Protein AF-A0A7Y3LWC2-F1 (afdb_monomer_lite)

Secondary structure (DSSP, 8-state):
---SSSSTTTHHHHTTS-SSHHHHHHIIIIIS--HHHHHHHHHIIIIITTSHHHHHHHHHHHHHHHHHHHHHHH-HHHHHHHHHHHHHHHHHHH-TT-B--HHHHHHHHHHHHHHHHHHSTT-HHHHHHHHHHHHHHHHHTT-BHHHHHHHHHH--GGG--

Foldseek 3Di:
DDDPDPPPVVVVVVVVLPLDPLPVCLCCVPVVDCQLVVLVVCLLVVQLVVAPLSVLVSVLSVVQCPLCSVVLVVDVVLSNLVSVLSVVSSVLSVDQPDALEPVSLVSLLVSLVVSCVPRVPVPPSNNLSSVLVNLLSVVRHGPGSVRNSVCSRPHHSVRSD

pLDDT: mean 70.99, std 17.42, range [26.36, 91.25]

Sequence (161 aa):
MALIKRDAKAGLIALAQQSVCAFDLIGLKLLGRTSEVDALRTVRDEALAKTEAGREWITLIERIELPIAPLLLDDERLAAKAGKLLARAGQLVTDTKEQVGDGEVDLGLDLLRDLDTRGGADSSDLRADLKAVSALLERLRGLSSPEVLKHLTSRGPRNTA

Structure (mmCIF, N/CA/C/O backbone):
data_AF-A0A7Y3LWC2-F1
#
_entry.id   AF-A0A7Y3LWC2-F1
#
loop_
_atom_site.group_PDB
_atom_site.id
_atom_site.type_symbol
_atom_site.label_atom_id
_atom_site.label_alt_id
_atom_site.label_comp_id
_atom_site.label_asym_id
_atom_site.label_entity_id
_atom_site.label_seq_id
_atom_site.pdbx_PDB_ins_code
_atom_site.Cartn_x
_atom_site.Cartn_y
_atom_site.Cartn_z
_atom_site.occupancy
_atom_site.B_iso_or_equiv
_atom_site.auth_seq_id
_atom_site.auth_comp_id
_atom_site.auth_asym_id
_atom_site.auth_atom_id
_atom_site.pdbx_PDB_model_num
ATOM 1 N N . MET A 1 1 ? 5.451 44.722 -2.045 1.00 34.22 1 MET A N 1
ATOM 2 C CA . MET A 1 1 ? 4.229 43.931 -2.306 1.00 34.22 1 MET A CA 1
ATOM 3 C C . MET A 1 1 ? 4.612 42.750 -3.169 1.00 34.22 1 MET A C 1
ATOM 5 O O . MET A 1 1 ? 4.904 42.917 -4.343 1.00 34.22 1 MET A O 1
ATOM 9 N N . ALA A 1 2 ? 4.749 41.601 -2.515 1.00 37.78 2 ALA A N 1
ATOM 10 C CA . ALA A 1 2 ? 5.250 40.354 -3.061 1.00 37.78 2 ALA A CA 1
ATOM 11 C C . ALA A 1 2 ? 4.070 39.397 -3.241 1.00 37.78 2 ALA A C 1
ATOM 13 O O . ALA A 1 2 ? 3.550 38.876 -2.262 1.00 37.78 2 ALA A O 1
ATOM 14 N N . LEU A 1 3 ? 3.651 39.197 -4.483 1.00 42.94 3 LEU A N 1
ATOM 15 C CA . LEU A 1 3 ? 2.714 38.172 -4.931 1.00 42.94 3 LEU A CA 1
ATOM 16 C C . LEU A 1 3 ? 3.262 37.720 -6.287 1.00 42.94 3 LEU A C 1
ATOM 18 O O . LEU A 1 3 ? 3.681 38.565 -7.070 1.00 42.94 3 LEU A O 1
ATOM 22 N N . ILE A 1 4 ? 3.295 36.412 -6.548 1.00 36.56 4 ILE A N 1
ATOM 23 C CA . ILE A 1 4 ? 3.929 35.772 -7.721 1.00 36.56 4 ILE A CA 1
ATOM 24 C C . ILE A 1 4 ? 5.451 35.570 -7.566 1.00 36.56 4 ILE A C 1
ATOM 26 O O . ILE A 1 4 ? 6.256 36.094 -8.329 1.00 36.56 4 ILE A O 1
ATOM 30 N N . LYS A 1 5 ? 5.866 34.789 -6.556 1.00 27.72 5 LYS A N 1
ATOM 31 C CA . LYS A 1 5 ? 7.116 33.982 -6.596 1.00 27.72 5 LYS A CA 1
ATOM 32 C C . LYS A 1 5 ? 7.225 32.915 -5.490 1.00 27.72 5 LYS A C 1
ATOM 34 O O . LYS A 1 5 ? 8.322 32.452 -5.188 1.00 27.72 5 LYS A O 1
ATOM 39 N N . ARG A 1 6 ? 6.100 32.486 -4.897 1.00 33.59 6 ARG A N 1
ATOM 40 C CA . ARG A 1 6 ? 6.082 31.485 -3.812 1.00 33.59 6 ARG A CA 1
ATOM 41 C C . ARG A 1 6 ? 5.228 30.232 -4.071 1.00 33.59 6 ARG A C 1
ATOM 43 O O . ARG A 1 6 ? 5.175 29.389 -3.190 1.00 33.59 6 ARG A O 1
ATOM 50 N N . ASP A 1 7 ? 4.709 30.043 -5.290 1.00 35.12 7 ASP A N 1
ATOM 51 C CA . ASP A 1 7 ? 3.846 28.891 -5.638 1.00 35.12 7 ASP A CA 1
ATOM 52 C C . ASP A 1 7 ? 4.489 27.816 -6.531 1.00 35.12 7 ASP A C 1
ATOM 54 O O . ASP A 1 7 ? 3.880 26.792 -6.811 1.00 35.12 7 ASP A O 1
ATOM 58 N N . ALA A 1 8 ? 5.762 27.954 -6.911 1.00 28.45 8 ALA A N 1
ATOM 59 C CA . ALA A 1 8 ? 6.463 26.917 -7.684 1.00 28.45 8 ALA A CA 1
ATOM 60 C C . ALA A 1 8 ? 7.233 25.897 -6.815 1.00 28.45 8 ALA A C 1
ATOM 62 O O . ALA A 1 8 ? 7.795 24.945 -7.339 1.00 28.45 8 ALA A O 1
ATOM 63 N N . LYS A 1 9 ? 7.276 26.077 -5.484 1.00 27.09 9 LYS A N 1
ATOM 64 C CA . LYS A 1 9 ? 7.982 25.171 -4.551 1.00 27.09 9 LYS A CA 1
ATOM 65 C C . LYS A 1 9 ? 7.059 24.327 -3.661 1.00 27.09 9 LYS A C 1
ATOM 67 O O . LYS A 1 9 ? 7.532 23.351 -3.099 1.00 27.09 9 LYS A O 1
ATOM 72 N N . ALA A 1 10 ? 5.760 24.631 -3.596 1.00 29.67 10 ALA A N 1
ATOM 73 C CA . ALA A 1 10 ? 4.766 23.748 -2.973 1.00 29.67 10 ALA A CA 1
ATOM 74 C C . ALA A 1 10 ? 4.317 22.625 -3.933 1.00 29.67 10 ALA A C 1
ATOM 76 O O . ALA A 1 10 ? 4.145 21.486 -3.509 1.00 29.67 10 ALA A O 1
ATOM 77 N N . GLY A 1 11 ? 4.249 22.904 -5.242 1.00 26.95 11 GLY A N 1
ATOM 78 C CA . GLY A 1 11 ? 3.915 21.903 -6.266 1.00 26.95 11 GLY A CA 1
ATOM 79 C C . GLY A 1 11 ? 5.005 20.853 -6.526 1.00 26.95 11 GLY A C 1
ATOM 80 O O . GLY A 1 11 ? 4.685 19.736 -6.906 1.00 26.95 11 GLY A O 1
ATOM 81 N N . LEU A 1 12 ? 6.280 21.174 -6.272 1.00 26.36 12 LEU A N 1
ATOM 82 C CA . LEU A 1 12 ? 7.416 20.255 -6.468 1.00 26.36 12 LEU A CA 1
ATOM 83 C C . LEU A 1 12 ? 7.784 19.441 -5.212 1.00 26.36 12 LEU A C 1
ATOM 85 O O . LEU A 1 12 ? 8.479 18.441 -5.332 1.00 26.36 12 LEU A O 1
ATOM 89 N N . ILE A 1 13 ? 7.304 19.841 -4.027 1.00 34.78 13 ILE A N 1
ATOM 90 C CA . ILE A 1 13 ? 7.489 19.095 -2.766 1.00 34.78 13 ILE A CA 1
ATOM 91 C C . ILE A 1 13 ? 6.309 18.138 -2.505 1.00 34.78 13 ILE A C 1
ATOM 93 O O . ILE A 1 13 ? 6.518 17.062 -1.959 1.00 34.78 13 ILE A O 1
ATOM 97 N N . ALA A 1 14 ? 5.095 18.434 -2.992 1.00 32.38 14 ALA A N 1
ATOM 98 C CA . ALA A 1 14 ? 3.994 17.457 -3.030 1.00 32.38 14 ALA A CA 1
ATOM 99 C C . ALA A 1 14 ? 4.266 16.315 -4.032 1.00 32.38 14 ALA A C 1
ATOM 101 O O . ALA A 1 14 ? 3.929 15.160 -3.782 1.00 32.38 14 ALA A O 1
ATOM 102 N N . LEU A 1 15 ? 4.989 16.639 -5.111 1.00 30.86 15 LEU A N 1
ATOM 103 C CA . LEU A 1 15 ? 5.600 15.695 -6.048 1.00 30.86 15 LEU A CA 1
ATOM 104 C C . LEU A 1 15 ? 6.733 14.872 -5.417 1.00 30.86 15 LEU A C 1
ATOM 106 O O . LEU A 1 15 ? 7.353 14.111 -6.136 1.00 30.86 15 LEU A O 1
ATOM 110 N N . ALA A 1 16 ? 7.046 15.076 -4.134 1.00 38.00 16 ALA A N 1
ATOM 111 C CA . ALA A 1 16 ? 8.116 14.439 -3.368 1.00 38.00 16 ALA A CA 1
ATOM 112 C C . ALA A 1 16 ? 7.620 13.944 -1.995 1.00 38.00 16 ALA A C 1
ATOM 114 O O . ALA A 1 16 ? 8.390 13.817 -1.050 1.00 38.00 16 ALA A O 1
ATOM 115 N N . GLN A 1 17 ? 6.335 13.604 -1.905 1.00 36.41 17 GLN A N 1
ATOM 116 C CA . GLN A 1 17 ? 5.962 12.377 -1.204 1.00 36.41 17 GLN A CA 1
ATOM 117 C C . GLN A 1 17 ? 5.306 11.443 -2.231 1.00 36.41 17 GLN A C 1
ATOM 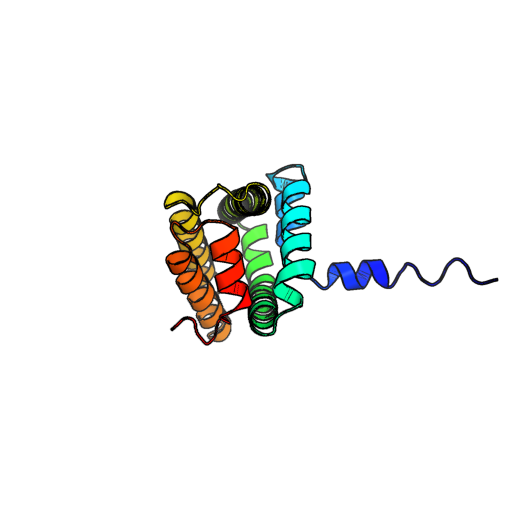119 O O . GLN A 1 17 ? 4.116 11.118 -2.159 1.00 36.41 17 GLN A O 1
ATOM 124 N N . GLN A 1 18 ? 6.112 11.095 -3.244 1.00 33.75 18 GLN A N 1
ATOM 125 C CA . GLN A 1 18 ? 5.900 10.027 -4.219 1.00 33.75 18 GLN A CA 1
ATOM 126 C C . GLN A 1 18 ? 5.898 8.682 -3.489 1.00 33.75 18 GLN A C 1
ATOM 128 O O . GLN A 1 18 ? 6.899 7.981 -3.443 1.00 33.75 18 GLN A O 1
ATOM 133 N N . SER A 1 19 ? 4.777 8.396 -2.835 1.00 40.12 19 SER A N 1
ATOM 134 C CA . SER A 1 19 ? 4.288 7.032 -2.585 1.00 40.12 19 SER A CA 1
ATOM 135 C C . SER A 1 19 ? 3.102 6.731 -3.524 1.00 40.12 19 SER A C 1
ATOM 137 O O . SER A 1 19 ? 2.290 5.844 -3.272 1.00 40.12 19 SER A O 1
ATOM 139 N N . VAL A 1 20 ? 2.900 7.606 -4.520 1.00 43.41 20 VAL A N 1
ATOM 140 C CA . VAL A 1 20 ? 1.632 7.843 -5.211 1.00 43.41 20 VAL A CA 1
ATOM 141 C C . VAL A 1 20 ? 1.814 8.350 -6.650 1.00 43.41 20 VAL A C 1
ATOM 143 O O . VAL A 1 20 ? 0.824 8.458 -7.345 1.00 43.41 20 VAL A O 1
ATOM 146 N N . CYS A 1 21 ? 2.998 8.621 -7.209 1.00 40.78 21 CYS A N 1
ATOM 147 C CA . CYS A 1 21 ? 3.016 9.088 -8.611 1.00 40.78 21 CYS A CA 1
ATOM 148 C C . CYS A 1 21 ? 2.706 7.952 -9.594 1.00 40.78 21 CYS A C 1
ATOM 150 O O . CYS A 1 21 ? 2.002 8.189 -10.573 1.00 40.78 21 CYS A O 1
ATOM 152 N N . ALA A 1 22 ? 3.084 6.709 -9.282 1.00 42.97 22 ALA A N 1
ATOM 153 C CA . ALA A 1 22 ? 2.505 5.560 -9.972 1.00 42.97 22 ALA A CA 1
ATOM 154 C C . ALA A 1 22 ? 0.997 5.444 -9.687 1.00 42.97 22 ALA A C 1
ATOM 156 O O . ALA A 1 22 ? 0.250 5.200 -10.618 1.00 42.97 22 ALA A O 1
ATOM 157 N N . PHE A 1 23 ? 0.521 5.688 -8.459 1.00 43.00 23 PHE A N 1
ATOM 158 C CA . PHE A 1 23 ? -0.893 5.536 -8.071 1.00 43.00 23 PHE A CA 1
ATOM 159 C C . PHE A 1 23 ? -1.841 6.688 -8.431 1.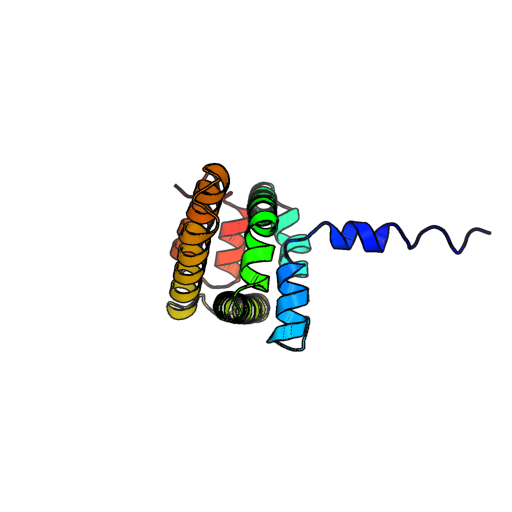00 43.00 23 PHE A C 1
ATOM 161 O O . PHE A 1 23 ? -3.035 6.451 -8.505 1.00 43.00 23 PHE A O 1
ATOM 168 N N . ASP A 1 24 ? -1.368 7.897 -8.704 1.00 40.59 24 ASP A N 1
ATOM 169 C CA . ASP A 1 24 ? -2.134 8.985 -9.315 1.00 40.59 24 ASP A CA 1
ATOM 170 C C . ASP A 1 24 ? -2.251 8.713 -10.806 1.00 40.59 24 ASP A C 1
ATOM 172 O O . ASP A 1 24 ? -3.324 8.854 -11.371 1.00 40.59 24 ASP A O 1
ATOM 176 N N . LEU A 1 25 ? -1.172 8.262 -11.455 1.00 49.06 25 LEU A N 1
ATOM 177 C CA . LEU A 1 25 ? -1.219 7.873 -12.860 1.00 49.06 25 LEU A CA 1
ATOM 178 C C . LEU A 1 25 ? -2.066 6.607 -13.033 1.00 49.06 25 LEU A C 1
ATOM 180 O O . LEU A 1 25 ? -2.899 6.582 -13.918 1.00 49.06 25 LEU A O 1
ATOM 184 N N . ILE A 1 26 ? -1.954 5.607 -12.157 1.00 49.09 26 ILE A N 1
ATOM 185 C CA . ILE A 1 26 ? -2.791 4.393 -12.096 1.00 49.09 26 ILE A CA 1
ATOM 186 C C . ILE A 1 26 ? -4.202 4.731 -11.598 1.00 49.09 26 ILE A C 1
ATOM 188 O O . ILE A 1 26 ? -5.164 4.226 -12.145 1.00 49.09 26 ILE A O 1
ATOM 192 N N . GLY A 1 27 ? -4.386 5.592 -10.607 1.00 48.28 27 GLY A N 1
ATOM 193 C CA . GLY A 1 27 ? -5.698 5.977 -10.073 1.00 48.28 27 GLY A CA 1
ATOM 194 C C . GLY A 1 27 ? -6.492 6.808 -11.077 1.00 48.28 27 GLY A C 1
ATOM 195 O O . GLY A 1 27 ? -7.643 6.501 -11.369 1.00 48.28 27 GLY A O 1
ATOM 196 N N . LEU A 1 28 ? -5.855 7.784 -11.721 1.00 55.41 28 LEU A N 1
ATOM 197 C CA . LEU A 1 28 ? -6.456 8.571 -12.794 1.00 55.41 28 LEU A CA 1
ATOM 198 C C . LEU A 1 28 ? -6.640 7.738 -14.080 1.00 55.41 28 LEU A C 1
ATOM 200 O O . LEU A 1 28 ? -7.694 7.834 -14.701 1.00 55.41 28 LEU A O 1
ATOM 204 N N . LYS A 1 29 ? -5.670 6.889 -14.469 1.00 55.75 29 LYS A N 1
ATOM 205 C CA . LYS A 1 29 ? -5.741 6.040 -15.686 1.00 55.75 29 LYS A CA 1
ATOM 206 C C . LYS A 1 29 ? -6.637 4.807 -15.526 1.00 55.75 29 LYS A C 1
ATOM 208 O O . LYS A 1 29 ? -7.240 4.395 -16.509 1.00 55.75 29 LYS A O 1
ATOM 213 N N . LEU A 1 30 ? -6.721 4.201 -14.339 1.00 55.69 30 LEU A N 1
ATOM 214 C CA . LEU A 1 30 ? -7.447 2.941 -14.095 1.00 55.69 30 LEU A CA 1
ATOM 215 C C . LEU A 1 30 ? -8.739 3.111 -13.294 1.00 55.69 30 LEU A C 1
ATOM 217 O O . LEU A 1 30 ? -9.678 2.359 -13.534 1.00 55.69 30 LEU A O 1
ATOM 221 N N . LEU A 1 31 ? -8.802 4.048 -12.341 1.00 54.56 31 LEU A N 1
ATOM 222 C CA . LEU A 1 31 ? -9.995 4.269 -11.506 1.00 54.56 31 LEU A CA 1
ATOM 223 C C . LEU A 1 31 ? -10.804 5.499 -11.943 1.00 54.56 31 LEU A C 1
ATOM 225 O O . LEU A 1 31 ? -11.971 5.622 -11.575 1.00 54.56 31 LEU A O 1
ATOM 229 N N . GLY A 1 32 ? -10.205 6.410 -12.718 1.00 61.66 32 GLY A N 1
ATOM 230 C CA . GLY A 1 32 ? -10.842 7.647 -13.176 1.00 61.66 32 GLY A CA 1
ATOM 231 C C . GLY A 1 32 ? -11.161 8.643 -12.053 1.00 61.66 32 GLY A C 1
ATOM 232 O O . GLY A 1 32 ? -11.955 9.558 -12.265 1.00 61.66 32 GLY A O 1
ATOM 233 N N . ARG A 1 33 ? -10.587 8.466 -10.853 1.00 64.69 33 ARG A N 1
ATOM 234 C CA . ARG A 1 33 ? -10.842 9.291 -9.659 1.00 64.69 33 ARG A CA 1
ATOM 235 C C . ARG A 1 33 ? -9.646 9.301 -8.702 1.00 64.69 33 ARG A C 1
ATOM 237 O O . ARG A 1 33 ? -8.843 8.373 -8.716 1.00 64.69 33 ARG A O 1
ATOM 244 N N . THR A 1 34 ? -9.547 10.343 -7.871 1.00 68.06 34 THR A N 1
ATOM 245 C CA . THR A 1 34 ? -8.441 10.548 -6.908 1.00 68.06 34 THR A CA 1
ATOM 246 C C . THR A 1 34 ? -8.849 10.371 -5.444 1.00 68.06 34 THR A C 1
ATOM 248 O O . THR A 1 34 ? -7.987 10.378 -4.575 1.00 68.06 34 THR A O 1
ATOM 251 N N . SER A 1 35 ? -10.137 10.176 -5.147 1.00 70.06 35 SER A N 1
ATOM 252 C CA . SER A 1 35 ? -10.668 10.118 -3.775 1.00 70.06 35 SER A CA 1
ATOM 253 C C . SER A 1 35 ? -9.947 9.118 -2.868 1.00 70.06 35 SER A C 1
ATOM 255 O O . SER A 1 35 ? -9.624 9.425 -1.724 1.00 70.06 35 SER A O 1
ATOM 257 N N . GLU A 1 36 ? -9.664 7.925 -3.384 1.00 66.94 36 GLU A N 1
ATOM 258 C CA . GLU A 1 36 ? -8.961 6.861 -2.670 1.00 66.94 36 GLU A CA 1
ATOM 259 C C . GLU A 1 36 ? -7.505 7.224 -2.409 1.00 66.94 36 GLU A C 1
ATOM 261 O O . GLU A 1 36 ? -6.970 6.941 -1.340 1.00 66.94 36 GLU A O 1
ATOM 266 N N . VAL A 1 37 ? -6.878 7.891 -3.375 1.00 68.31 37 VAL A N 1
ATOM 267 C CA . VAL A 1 37 ? -5.508 8.372 -3.246 1.00 68.31 37 VAL A CA 1
ATOM 268 C C . VAL A 1 37 ? -5.419 9.455 -2.175 1.00 68.31 37 VAL A C 1
ATOM 270 O O . VAL A 1 37 ? -4.514 9.430 -1.342 1.00 68.31 37 VAL A O 1
ATOM 273 N N . ASP A 1 38 ? -6.371 10.382 -2.160 1.00 75.12 38 ASP A N 1
ATOM 274 C CA . ASP A 1 38 ? -6.401 11.472 -1.191 1.00 75.12 38 ASP A CA 1
ATOM 275 C C . ASP A 1 38 ? -6.632 10.949 0.233 1.00 75.12 38 ASP A C 1
ATOM 277 O O . ASP A 1 38 ? -5.938 11.368 1.158 1.00 75.12 38 ASP A O 1
ATOM 281 N N . ALA A 1 39 ? -7.504 9.952 0.412 1.00 72.12 39 ALA A N 1
ATOM 282 C CA . ALA A 1 39 ? -7.692 9.302 1.709 1.00 72.12 39 ALA A CA 1
ATOM 283 C C . ALA A 1 39 ? -6.407 8.612 2.214 1.00 72.12 39 ALA A C 1
ATOM 285 O O . ALA A 1 39 ? -6.045 8.730 3.388 1.00 72.12 39 ALA A O 1
ATOM 286 N N . LEU A 1 40 ? -5.670 7.939 1.324 1.00 73.25 40 LEU A N 1
ATOM 287 C CA . LEU A 1 40 ? -4.389 7.311 1.659 1.00 73.25 40 LEU A CA 1
ATOM 288 C C . LEU A 1 40 ? -3.302 8.345 1.991 1.00 73.25 40 LEU A C 1
ATOM 290 O O . LEU A 1 40 ? -2.513 8.128 2.915 1.00 73.25 40 LEU A O 1
ATOM 294 N N . ARG A 1 41 ? -3.284 9.495 1.302 1.00 77.75 41 ARG A N 1
ATOM 295 C CA . ARG A 1 41 ? -2.401 10.628 1.633 1.00 77.75 41 ARG A CA 1
ATOM 296 C C . ARG A 1 41 ? -2.679 11.166 3.027 1.00 77.75 41 ARG A C 1
ATOM 298 O O . ARG A 1 41 ? -1.741 11.329 3.805 1.00 77.75 41 ARG A O 1
ATOM 305 N N . THR A 1 42 ? -3.948 11.380 3.368 1.00 79.25 42 THR A N 1
ATOM 306 C CA . THR A 1 42 ? -4.340 11.823 4.710 1.00 79.25 42 THR A CA 1
ATOM 307 C C . THR A 1 42 ? -3.844 10.845 5.769 1.00 79.25 42 THR A C 1
ATOM 309 O O . THR A 1 42 ? -3.201 11.262 6.726 1.00 79.25 42 THR A O 1
ATOM 312 N N . VAL A 1 43 ? -4.040 9.538 5.582 1.00 75.75 43 VAL A N 1
ATOM 313 C CA . VAL A 1 43 ? -3.524 8.522 6.513 1.00 75.75 43 VAL A CA 1
ATOM 314 C C . VAL A 1 43 ? -2.001 8.587 6.657 1.00 75.75 43 VAL A C 1
ATOM 316 O O . VAL A 1 43 ? -1.474 8.541 7.774 1.00 75.75 43 VAL A O 1
ATOM 319 N N . ARG A 1 44 ? -1.276 8.718 5.544 1.00 80.81 44 ARG A N 1
ATOM 320 C CA . ARG A 1 44 ? 0.183 8.845 5.561 1.00 80.81 44 ARG A CA 1
ATOM 321 C C . ARG A 1 44 ? 0.623 10.060 6.376 1.00 80.81 44 ARG A C 1
ATOM 323 O O . ARG A 1 44 ? 1.452 9.918 7.272 1.00 80.81 44 ARG A O 1
ATOM 330 N N . ASP A 1 45 ? 0.076 11.231 6.081 1.00 81.31 45 ASP A N 1
ATOM 331 C CA . ASP A 1 45 ? 0.553 12.494 6.647 1.00 81.31 45 ASP A CA 1
ATOM 332 C C . ASP A 1 45 ? 0.055 12.710 8.080 1.00 81.31 45 ASP A C 1
ATOM 334 O O . ASP A 1 45 ? 0.784 13.206 8.944 1.00 81.31 45 ASP A O 1
ATOM 338 N N . GLU A 1 46 ? -1.173 12.291 8.373 1.00 83.19 46 GLU A N 1
ATOM 339 C CA . GLU A 1 46 ? -1.799 12.530 9.667 1.00 83.19 46 GLU A CA 1
ATOM 340 C C . GLU A 1 46 ? -1.569 11.416 10.688 1.00 83.19 46 GLU A C 1
ATOM 342 O O . GLU A 1 46 ? -1.679 11.701 11.884 1.00 83.19 46 GLU A O 1
ATOM 347 N N . ALA A 1 47 ? -1.223 10.196 10.264 1.00 80.19 47 ALA A N 1
ATOM 348 C CA . ALA A 1 47 ? -0.945 9.080 11.169 1.00 80.19 47 ALA A CA 1
ATOM 349 C C . ALA A 1 47 ? 0.497 8.574 11.048 1.00 80.19 47 ALA A C 1
ATOM 351 O O . ALA A 1 47 ? 1.247 8.622 12.026 1.00 80.19 47 ALA A O 1
ATOM 352 N N . LEU A 1 48 ? 0.916 8.118 9.864 1.00 77.56 48 LEU A N 1
ATOM 353 C CA . LEU A 1 48 ? 2.210 7.441 9.713 1.00 77.56 48 LEU A CA 1
ATOM 354 C C . LEU A 1 48 ? 3.392 8.391 9.936 1.00 77.56 48 LEU A C 1
ATOM 356 O O . LEU A 1 48 ? 4.256 8.106 10.766 1.00 77.56 48 LEU A O 1
ATOM 360 N N . ALA A 1 49 ? 3.396 9.551 9.278 1.00 85.38 49 ALA A N 1
ATOM 361 C CA . ALA A 1 49 ? 4.488 10.523 9.330 1.00 85.38 49 ALA A CA 1
ATOM 362 C C . ALA A 1 49 ? 4.756 11.065 10.748 1.00 85.38 49 ALA A C 1
ATOM 364 O O . ALA A 1 49 ? 5.875 11.482 11.069 1.00 85.38 49 ALA A O 1
ATOM 365 N N . LYS A 1 50 ? 3.750 11.012 11.630 1.00 88.06 50 LYS A N 1
ATOM 366 C CA . LYS A 1 50 ? 3.857 11.456 13.027 1.00 88.06 50 LYS A CA 1
ATOM 367 C C . LYS A 1 50 ? 4.601 10.467 13.925 1.00 88.06 50 LYS A C 1
ATOM 369 O O . LYS A 1 50 ? 4.990 10.836 15.030 1.00 88.06 50 LYS A O 1
ATOM 374 N N . THR A 1 51 ? 4.858 9.247 13.459 1.00 87.44 51 THR A N 1
ATOM 375 C CA . THR A 1 51 ? 5.542 8.199 14.231 1.00 87.44 51 THR A CA 1
ATOM 376 C C . THR A 1 51 ? 6.851 7.786 13.571 1.00 87.44 51 THR A C 1
ATOM 378 O O . THR A 1 51 ? 7.003 7.891 12.359 1.00 87.44 51 THR A O 1
ATOM 381 N N . GLU A 1 52 ? 7.823 7.333 14.361 1.00 91.25 52 GLU A N 1
ATOM 382 C CA . GLU A 1 52 ? 9.090 6.829 13.817 1.00 91.25 52 GLU A CA 1
ATOM 383 C C . GLU A 1 52 ? 8.869 5.580 12.962 1.00 91.25 52 GLU A C 1
ATOM 385 O O . GLU A 1 52 ? 9.248 5.572 11.795 1.00 91.25 52 GLU A O 1
ATOM 390 N N . ALA A 1 53 ? 8.142 4.593 13.493 1.00 85.12 53 ALA A N 1
ATOM 391 C CA . ALA A 1 53 ? 7.773 3.380 12.767 1.00 85.12 53 ALA A CA 1
ATOM 392 C C . ALA A 1 53 ? 7.030 3.678 11.452 1.00 85.12 53 ALA A C 1
ATOM 394 O O . ALA A 1 53 ? 7.364 3.117 10.410 1.00 85.12 53 ALA A O 1
ATOM 395 N N . GLY A 1 54 ? 6.061 4.599 11.476 1.00 80.88 54 GLY A N 1
ATOM 396 C CA . GLY A 1 54 ? 5.337 4.994 10.272 1.00 80.88 54 GLY A CA 1
ATOM 397 C C . GLY A 1 54 ? 6.232 5.689 9.243 1.00 80.88 54 GLY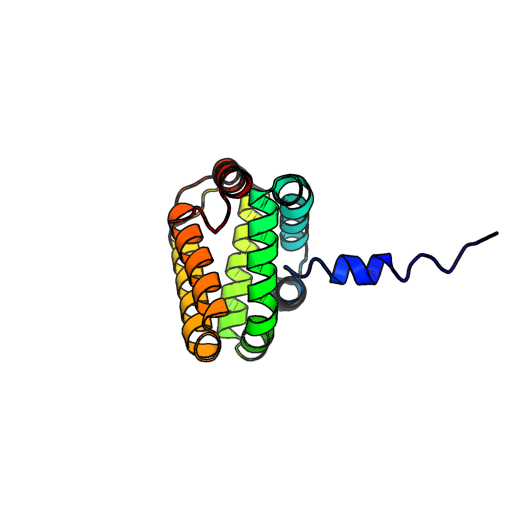 A C 1
ATOM 398 O O . GLY A 1 54 ? 6.101 5.416 8.052 1.00 80.88 54 GLY A O 1
ATOM 399 N N . ARG A 1 55 ? 7.194 6.520 9.670 1.00 86.00 55 ARG A N 1
ATOM 400 C CA . ARG A 1 55 ? 8.196 7.109 8.762 1.00 86.00 55 ARG A CA 1
ATOM 401 C C . ARG A 1 55 ? 9.106 6.056 8.136 1.00 86.00 55 ARG A C 1
ATOM 403 O O . ARG A 1 55 ? 9.401 6.164 6.953 1.00 86.00 55 ARG A O 1
ATOM 410 N N . GLU A 1 56 ? 9.508 5.027 8.878 1.00 87.25 56 GLU A N 1
ATOM 411 C CA . GLU A 1 56 ? 10.301 3.930 8.312 1.00 87.25 56 GLU A CA 1
ATOM 412 C C . GLU A 1 56 ? 9.540 3.165 7.221 1.00 87.25 56 GLU A C 1
ATOM 414 O O . GLU A 1 56 ? 10.132 2.816 6.198 1.00 87.25 56 GLU A O 1
ATOM 419 N N . TRP A 1 57 ? 8.234 2.936 7.408 1.00 82.81 57 TRP A N 1
ATOM 420 C CA . TRP A 1 57 ? 7.379 2.360 6.367 1.00 82.81 57 TRP A CA 1
ATOM 421 C C . TRP A 1 57 ? 7.287 3.252 5.136 1.00 82.81 57 TRP A C 1
ATOM 423 O O . TRP A 1 57 ? 7.458 2.750 4.029 1.00 82.81 57 TRP A O 1
ATOM 433 N N . ILE A 1 58 ? 7.065 4.558 5.322 1.00 81.75 58 ILE A N 1
ATOM 434 C CA . ILE A 1 58 ? 7.037 5.528 4.217 1.00 81.75 58 ILE A CA 1
ATOM 435 C C . ILE A 1 58 ? 8.339 5.437 3.417 1.00 81.75 58 ILE A C 1
ATOM 437 O O . ILE A 1 58 ? 8.299 5.202 2.213 1.00 81.75 58 ILE A O 1
ATOM 441 N N . THR A 1 59 ? 9.489 5.511 4.090 1.00 85.25 59 THR A N 1
ATOM 442 C CA . THR A 1 59 ? 10.797 5.433 3.430 1.00 85.25 59 THR A CA 1
ATOM 443 C C . THR A 1 59 ? 11.013 4.105 2.704 1.00 85.25 59 THR A C 1
ATOM 445 O O . THR A 1 59 ? 11.610 4.090 1.631 1.00 85.25 59 THR A O 1
ATOM 448 N N . LEU A 1 60 ? 10.557 2.976 3.257 1.00 84.25 60 LEU A N 1
ATOM 449 C CA . LEU A 1 60 ? 10.660 1.684 2.575 1.00 84.25 60 LEU A CA 1
ATOM 450 C C . LEU A 1 60 ? 9.825 1.659 1.289 1.00 84.25 60 LEU A C 1
ATOM 452 O O . LEU A 1 60 ? 10.325 1.234 0.251 1.00 84.25 60 LEU A O 1
ATOM 456 N N . ILE A 1 61 ? 8.582 2.139 1.340 1.00 80.00 61 ILE A N 1
ATOM 457 C CA . ILE A 1 61 ? 7.708 2.196 0.161 1.00 80.00 61 ILE A CA 1
ATOM 458 C C . ILE A 1 61 ? 8.288 3.133 -0.908 1.00 80.00 61 ILE A C 1
ATOM 460 O O . ILE A 1 61 ? 8.299 2.772 -2.083 1.00 80.00 61 ILE A O 1
ATOM 464 N N . GLU A 1 62 ? 8.850 4.278 -0.515 1.00 78.00 62 GLU A N 1
ATOM 465 C CA . GLU A 1 62 ? 9.520 5.215 -1.431 1.00 78.00 62 GLU A CA 1
ATOM 466 C C . GLU A 1 62 ? 10.731 4.581 -2.140 1.00 78.00 62 GLU A C 1
ATOM 468 O O . GLU A 1 62 ? 10.934 4.804 -3.334 1.00 78.00 62 GLU A O 1
ATOM 473 N N . ARG A 1 63 ? 11.520 3.745 -1.444 1.00 82.56 63 ARG A N 1
ATOM 474 C CA . ARG A 1 63 ? 12.631 2.998 -2.067 1.00 82.56 63 ARG A CA 1
ATOM 475 C C . ARG A 1 63 ? 12.154 1.964 -3.085 1.00 82.56 63 ARG A C 1
ATOM 477 O O . ARG A 1 63 ? 12.860 1.718 -4.061 1.00 82.56 63 ARG A O 1
ATOM 484 N N . ILE A 1 64 ? 10.985 1.364 -2.860 1.00 80.31 64 ILE A N 1
ATOM 485 C CA . ILE A 1 64 ? 10.390 0.393 -3.783 1.00 80.31 64 ILE A CA 1
ATOM 486 C C . ILE A 1 64 ? 9.811 1.092 -5.015 1.00 80.31 64 ILE A C 1
ATOM 488 O O . ILE A 1 64 ? 9.991 0.577 -6.114 1.00 80.31 64 ILE A O 1
ATOM 492 N N . GLU A 1 65 ? 9.123 2.232 -4.866 1.00 74.75 65 GLU A N 1
ATOM 493 C CA . GLU A 1 65 ? 8.330 2.846 -5.948 1.00 74.75 65 GLU A CA 1
ATOM 494 C C . GLU A 1 65 ? 9.154 3.133 -7.206 1.00 74.75 65 GLU A C 1
ATOM 496 O O . GLU A 1 65 ? 8.751 2.757 -8.308 1.00 74.75 65 GLU A O 1
ATOM 501 N N . LEU A 1 66 ? 10.313 3.775 -7.051 1.00 74.19 66 LEU A N 1
ATOM 502 C CA . LEU A 1 66 ? 11.115 4.228 -8.186 1.00 74.19 66 LEU A CA 1
ATOM 503 C C . LEU A 1 66 ? 11.541 3.085 -9.134 1.00 74.19 66 LEU A C 1
ATOM 505 O O . LEU A 1 66 ? 11.319 3.218 -10.339 1.00 74.19 66 LEU A O 1
ATOM 509 N N . PRO A 1 67 ? 12.113 1.964 -8.654 1.00 75.50 67 PRO A N 1
ATOM 510 C CA . PRO A 1 67 ? 12.489 0.857 -9.532 1.00 75.50 67 PRO A CA 1
ATOM 511 C C . PRO A 1 67 ? 11.298 0.060 -10.088 1.00 75.50 67 PRO A C 1
ATOM 513 O O . PRO A 1 67 ? 11.442 -0.552 -11.145 1.00 75.50 67 PRO A O 1
ATOM 516 N N . ILE A 1 68 ? 10.128 0.056 -9.434 1.00 75.19 68 ILE A N 1
ATOM 517 C CA . ILE A 1 68 ? 8.959 -0.703 -9.925 1.00 75.19 68 ILE A CA 1
ATOM 518 C C . ILE A 1 68 ? 8.061 0.099 -10.871 1.00 75.19 68 ILE A C 1
ATOM 520 O O . ILE A 1 68 ? 7.308 -0.498 -11.641 1.00 75.19 68 ILE A O 1
ATOM 524 N N . ALA A 1 69 ? 8.117 1.433 -10.831 1.00 73.56 69 ALA A N 1
ATOM 525 C CA . ALA A 1 69 ? 7.238 2.287 -11.624 1.00 73.56 69 ALA A CA 1
ATOM 526 C C . ALA A 1 69 ? 7.314 2.004 -13.140 1.00 73.56 69 ALA A C 1
ATOM 528 O O . ALA A 1 69 ? 6.249 1.867 -13.745 1.00 73.56 69 ALA A O 1
ATOM 529 N N . PRO A 1 70 ? 8.496 1.824 -13.769 1.00 74.75 70 PRO A N 1
ATOM 530 C CA . PRO A 1 70 ? 8.569 1.456 -15.186 1.00 74.75 70 PRO A CA 1
ATOM 531 C C . PRO A 1 70 ? 7.868 0.123 -15.490 1.00 74.75 70 PRO A C 1
ATOM 533 O O . PRO A 1 70 ? 7.112 0.032 -16.450 1.00 74.75 70 PRO A O 1
ATOM 536 N N . LEU A 1 71 ? 8.020 -0.884 -14.620 1.00 75.94 71 LEU A N 1
ATOM 537 C CA . LEU A 1 71 ? 7.383 -2.198 -14.789 1.00 75.94 71 LEU A CA 1
ATOM 538 C C . LEU A 1 71 ? 5.853 -2.115 -14.745 1.00 75.94 71 LEU A C 1
ATOM 540 O O . LEU A 1 71 ? 5.172 -2.830 -15.478 1.00 75.94 71 LEU A O 1
ATOM 544 N N . LEU A 1 72 ? 5.312 -1.252 -13.881 1.00 72.81 72 LEU A N 1
ATOM 545 C CA . LEU A 1 72 ? 3.873 -0.998 -13.793 1.00 72.81 72 LEU A CA 1
ATOM 546 C C . LEU A 1 72 ? 3.347 -0.218 -15.003 1.00 72.81 72 LEU A C 1
ATOM 548 O O . LEU A 1 72 ? 2.186 -0.381 -15.364 1.00 72.81 72 LEU A O 1
ATOM 552 N N . LEU A 1 73 ? 4.166 0.635 -15.619 1.00 71.69 73 LEU A N 1
ATOM 553 C CA . LEU A 1 73 ? 3.779 1.384 -16.815 1.00 71.69 73 LEU A CA 1
ATOM 554 C C . LEU A 1 73 ? 3.817 0.519 -18.080 1.00 71.69 73 LEU A C 1
ATOM 556 O O . LEU A 1 73 ? 2.964 0.702 -18.949 1.00 71.69 73 LEU A O 1
ATOM 560 N N . ASP A 1 74 ? 4.756 -0.426 -18.146 1.00 76.06 74 ASP A N 1
ATOM 561 C CA . ASP A 1 74 ? 4.978 -1.290 -19.309 1.00 76.06 74 ASP A CA 1
ATOM 562 C C . ASP A 1 74 ? 4.106 -2.562 -19.312 1.00 76.06 74 ASP A C 1
ATOM 564 O O . ASP A 1 74 ? 3.910 -3.168 -20.366 1.00 76.06 74 ASP A O 1
ATOM 568 N N . ASP A 1 75 ? 3.553 -2.979 -18.164 1.00 77.06 75 ASP A N 1
ATOM 569 C CA . ASP A 1 75 ? 2.667 -4.147 -18.056 1.00 77.06 75 ASP A CA 1
ATOM 570 C C . ASP A 1 75 ? 1.279 -3.769 -17.506 1.00 77.06 75 ASP A C 1
ATOM 572 O O . ASP A 1 75 ? 1.076 -3.568 -16.304 1.00 77.06 75 ASP A O 1
ATOM 576 N N . GLU A 1 76 ? 0.282 -3.750 -18.397 1.00 79.19 76 GLU A N 1
ATOM 577 C CA . GLU A 1 76 ? -1.112 -3.430 -18.058 1.00 79.19 76 GLU A CA 1
ATOM 578 C C . GLU A 1 76 ? -1.732 -4.385 -17.026 1.00 79.19 76 GLU A C 1
ATOM 580 O O . GLU A 1 76 ? -2.587 -3.972 -16.239 1.00 79.19 76 GLU A O 1
ATOM 585 N N . ARG A 1 77 ? -1.304 -5.653 -16.977 1.00 84.38 77 ARG A N 1
ATOM 586 C CA . ARG A 1 77 ? -1.778 -6.617 -15.973 1.00 84.38 77 ARG A CA 1
ATOM 587 C C . ARG A 1 77 ? -1.258 -6.228 -14.593 1.00 84.38 77 ARG A C 1
ATOM 589 O O . ARG A 1 77 ? -2.028 -6.279 -13.634 1.00 84.38 77 ARG A O 1
ATOM 596 N N . LEU A 1 78 ? 0.012 -5.834 -14.474 1.00 76.81 78 LEU A N 1
ATOM 597 C CA . LEU A 1 78 ? 0.573 -5.362 -13.202 1.00 76.81 78 LEU A CA 1
ATOM 598 C C . LEU A 1 78 ? -0.078 -4.049 -12.765 1.00 76.81 78 LEU A C 1
ATOM 600 O O . LEU A 1 78 ? -0.487 -3.935 -11.607 1.00 76.81 78 LEU A O 1
ATOM 604 N N . ALA A 1 79 ? -0.277 -3.115 -13.699 1.00 76.81 79 ALA A N 1
ATOM 605 C CA . ALA A 1 79 ? -1.020 -1.884 -13.449 1.00 76.81 79 ALA A CA 1
ATOM 606 C C . ALA A 1 79 ? -2.428 -2.179 -12.907 1.00 76.81 79 ALA A C 1
ATOM 608 O O . ALA A 1 79 ? -2.827 -1.631 -11.881 1.00 76.81 79 ALA A O 1
ATOM 609 N N . ALA A 1 80 ? -3.166 -3.096 -13.542 1.00 77.75 80 ALA A N 1
ATOM 610 C CA . ALA A 1 80 ? -4.516 -3.473 -13.129 1.00 77.75 80 ALA A CA 1
ATOM 611 C C . ALA A 1 80 ? -4.562 -4.086 -11.720 1.00 77.75 80 ALA A C 1
ATOM 613 O O . ALA A 1 80 ? -5.475 -3.779 -10.949 1.00 77.75 80 ALA A O 1
ATOM 614 N N . LYS A 1 81 ? -3.590 -4.933 -11.354 1.00 76.94 81 LYS A N 1
ATOM 615 C CA . LYS A 1 81 ? -3.482 -5.475 -9.987 1.00 76.94 81 LYS A CA 1
ATOM 616 C C . LYS A 1 81 ? -3.216 -4.366 -8.970 1.00 76.94 81 LYS A C 1
ATOM 618 O O . LYS A 1 81 ? -3.925 -4.287 -7.970 1.00 76.94 81 LYS A O 1
ATOM 623 N N . ALA A 1 82 ? -2.256 -3.487 -9.255 1.00 77.44 82 ALA A N 1
ATOM 624 C CA . ALA A 1 82 ? -1.931 -2.350 -8.399 1.00 77.44 82 ALA A CA 1
ATOM 625 C C . ALA A 1 82 ? -3.139 -1.413 -8.215 1.00 77.44 82 ALA A C 1
ATOM 627 O O . ALA A 1 82 ? -3.447 -1.024 -7.092 1.00 77.44 82 ALA A O 1
ATOM 628 N N . GLY A 1 83 ? -3.884 -1.120 -9.285 1.00 72.56 83 GLY A N 1
ATOM 629 C CA . GLY A 1 83 ? -5.099 -0.302 -9.224 1.00 72.56 83 GLY A CA 1
ATOM 630 C C . GLY A 1 83 ? -6.203 -0.909 -8.355 1.00 72.56 83 GLY A C 1
ATOM 631 O O . GLY A 1 83 ? -6.820 -0.196 -7.566 1.00 72.56 83 GLY A O 1
ATOM 632 N N . LYS A 1 84 ? -6.426 -2.228 -8.440 1.00 77.81 84 LYS A N 1
ATOM 633 C CA . LYS A 1 84 ? -7.385 -2.935 -7.569 1.00 77.81 84 LYS A CA 1
ATOM 634 C C . LYS A 1 84 ? -6.988 -2.850 -6.095 1.00 77.81 84 LYS A C 1
ATOM 636 O O . LYS A 1 84 ? -7.844 -2.584 -5.257 1.00 77.81 84 LYS A O 1
ATOM 641 N N . LEU A 1 85 ? -5.705 -3.045 -5.791 1.00 77.75 85 LEU A N 1
ATOM 642 C CA . LEU A 1 85 ? -5.180 -2.939 -4.427 1.00 77.75 85 LEU A CA 1
ATOM 643 C C . LEU A 1 85 ? -5.290 -1.514 -3.886 1.00 77.75 85 LEU A C 1
ATOM 645 O O . LEU A 1 85 ? -5.688 -1.332 -2.742 1.00 77.75 85 LEU A O 1
ATOM 649 N N . LEU A 1 86 ? -5.012 -0.505 -4.714 1.00 75.31 86 LEU A N 1
ATOM 650 C CA . LEU A 1 86 ? -5.163 0.898 -4.337 1.00 75.31 86 LEU A CA 1
ATOM 651 C C . LEU A 1 86 ? -6.617 1.245 -4.014 1.00 75.31 86 LEU A C 1
ATOM 653 O O . LEU A 1 86 ? -6.889 1.841 -2.974 1.00 75.31 86 LEU A O 1
ATOM 657 N N . ALA A 1 87 ? -7.551 0.856 -4.887 1.00 74.12 87 ALA A N 1
ATOM 658 C CA . ALA A 1 87 ? -8.974 1.074 -4.653 1.00 74.12 87 ALA A CA 1
ATOM 659 C C . ALA A 1 87 ? -9.413 0.418 -3.340 1.00 74.12 87 ALA A C 1
ATOM 661 O O . ALA A 1 87 ? -10.135 1.023 -2.549 1.00 74.12 87 ALA A O 1
ATOM 662 N N . ARG A 1 88 ? -8.924 -0.800 -3.085 1.00 78.50 88 ARG A N 1
ATOM 663 C CA . ARG A 1 88 ? -9.248 -1.538 -1.871 1.00 78.50 88 ARG A CA 1
ATOM 664 C C . ARG A 1 88 ? -8.667 -0.896 -0.614 1.00 78.50 88 ARG A C 1
ATOM 666 O O . ARG A 1 88 ? -9.381 -0.734 0.367 1.00 78.50 88 ARG A O 1
ATOM 673 N N . ALA A 1 89 ? -7.412 -0.459 -0.663 1.00 74.00 89 ALA A N 1
ATOM 674 C CA . ALA A 1 89 ? -6.783 0.272 0.429 1.00 74.00 89 ALA A CA 1
ATOM 675 C C . ALA A 1 89 ? -7.510 1.598 0.713 1.00 74.00 89 ALA A C 1
ATOM 677 O O . ALA A 1 89 ? -7.727 1.936 1.872 1.00 74.00 89 ALA A O 1
ATOM 678 N N . GLY A 1 90 ? -7.947 2.313 -0.330 1.00 72.50 90 GLY A N 1
ATOM 679 C CA . GLY A 1 90 ? -8.772 3.518 -0.217 1.00 72.50 90 GLY A CA 1
ATOM 680 C C . GLY A 1 90 ? -10.113 3.273 0.485 1.00 72.50 90 GLY A C 1
ATOM 681 O O . GLY A 1 90 ? -10.530 4.059 1.334 1.00 72.50 90 GLY A O 1
ATOM 682 N N . GLN A 1 91 ? -10.776 2.157 0.177 1.00 75.12 91 GLN A N 1
ATOM 683 C CA . GLN A 1 91 ? -11.996 1.736 0.875 1.00 75.12 91 GLN A CA 1
ATOM 684 C C . GLN A 1 91 ? -11.717 1.426 2.348 1.00 75.12 91 GLN A C 1
ATOM 686 O O . GLN A 1 91 ? -12.366 1.991 3.224 1.00 75.12 91 GLN A O 1
ATOM 691 N N . LEU A 1 92 ? -10.670 0.646 2.624 1.00 71.50 92 LEU A N 1
ATOM 692 C CA . LEU A 1 92 ? -10.276 0.292 3.985 1.00 71.50 92 LEU A CA 1
ATOM 693 C C . LEU A 1 92 ? -10.016 1.539 4.846 1.00 71.50 92 LEU A C 1
ATOM 695 O O . LEU A 1 92 ? -10.441 1.603 5.993 1.00 71.50 92 LEU A O 1
ATOM 699 N N . VAL A 1 93 ? -9.352 2.570 4.319 1.00 71.62 93 VAL A N 1
ATOM 700 C CA . VAL A 1 93 ? -9.098 3.792 5.107 1.00 71.62 93 VAL A CA 1
ATOM 701 C C . VAL A 1 93 ? -10.329 4.683 5.286 1.00 71.62 93 VAL A C 1
ATOM 703 O O . VAL A 1 93 ? -10.331 5.527 6.181 1.00 71.62 93 VAL A O 1
ATOM 706 N N . THR A 1 94 ? -11.370 4.508 4.469 1.00 74.62 94 THR A N 1
ATOM 707 C CA . THR A 1 94 ? -12.612 5.294 4.557 1.00 74.62 94 THR A CA 1
ATOM 708 C C . THR A 1 94 ? -13.694 4.608 5.396 1.00 74.62 94 THR A C 1
ATOM 710 O O . THR A 1 94 ? -14.441 5.308 6.082 1.00 74.62 94 THR A O 1
ATOM 713 N N . ASP A 1 95 ? -13.746 3.272 5.427 1.00 77.38 95 ASP A N 1
ATOM 714 C CA . ASP A 1 95 ? -14.617 2.491 6.313 1.00 77.38 95 ASP A CA 1
ATOM 715 C C . ASP A 1 95 ? -13.807 1.738 7.378 1.00 77.38 95 ASP A C 1
ATOM 717 O O . ASP A 1 95 ? -13.133 0.746 7.117 1.00 77.38 95 ASP A O 1
ATOM 721 N N . THR A 1 96 ? -13.919 2.182 8.630 1.00 73.00 96 THR A N 1
ATOM 722 C CA . THR A 1 96 ? -13.177 1.606 9.764 1.00 73.00 96 THR A CA 1
ATOM 723 C C . THR A 1 96 ? -13.666 0.227 10.208 1.00 73.00 96 THR A C 1
ATOM 725 O O . THR A 1 96 ? -12.996 -0.416 11.019 1.00 73.00 96 THR A O 1
ATOM 728 N N . LYS A 1 97 ? -14.829 -0.226 9.724 1.00 76.81 97 LYS A N 1
ATOM 729 C CA . LYS A 1 97 ? -15.362 -1.571 9.996 1.00 76.81 97 LYS A CA 1
ATOM 730 C C . LYS A 1 97 ? -14.904 -2.594 8.970 1.00 76.81 97 LYS A C 1
ATOM 732 O O . LYS A 1 97 ? -15.067 -3.792 9.199 1.00 76.81 97 LYS A O 1
ATOM 737 N N . GLU A 1 98 ? -14.377 -2.125 7.849 1.00 77.81 98 GLU A N 1
ATOM 738 C CA . GLU A 1 98 ? -13.865 -2.984 6.808 1.00 77.81 98 GLU A CA 1
ATOM 739 C C . GLU A 1 98 ? -12.581 -3.677 7.275 1.00 77.81 98 GLU A C 1
ATOM 741 O O . GLU A 1 98 ? -11.783 -3.130 8.042 1.00 77.81 98 GLU A O 1
ATOM 746 N N . GLN A 1 99 ? -12.421 -4.925 6.851 1.00 84.38 99 GLN A N 1
ATOM 747 C CA . GLN A 1 99 ? -11.276 -5.756 7.192 1.00 84.38 99 GLN A CA 1
ATOM 748 C C . GLN A 1 99 ? -10.474 -6.073 5.943 1.00 84.38 99 GLN A C 1
ATOM 750 O O . GLN A 1 99 ? -11.020 -6.171 4.838 1.00 84.38 99 GLN A O 1
ATOM 755 N N . VAL A 1 100 ? -9.182 -6.299 6.157 1.00 78.38 100 VAL A N 1
ATOM 756 C CA . VAL A 1 100 ? -8.283 -6.798 5.126 1.00 78.38 100 VAL A CA 1
ATOM 757 C C . VAL A 1 100 ? -8.666 -8.238 4.787 1.00 78.38 100 VAL A C 1
ATOM 759 O O . VAL A 1 100 ? -8.450 -9.152 5.585 1.00 78.38 100 VAL A O 1
ATOM 762 N N . GLY A 1 101 ? -9.269 -8.444 3.618 1.00 82.19 101 GLY A N 1
ATOM 763 C CA . GLY A 1 101 ? -9.733 -9.759 3.179 1.00 82.19 101 GLY A CA 1
ATOM 764 C C . GLY A 1 101 ? -8.613 -10.669 2.670 1.00 82.19 101 GLY A C 1
ATOM 765 O O . GLY A 1 101 ? -7.524 -10.226 2.318 1.00 82.19 101 GLY A O 1
ATOM 766 N N . ASP A 1 102 ? -8.898 -11.963 2.541 1.00 83.50 102 ASP A N 1
ATOM 767 C CA . ASP A 1 102 ? -7.917 -12.905 1.990 1.00 83.50 102 ASP A CA 1
ATOM 768 C C . ASP A 1 102 ? -7.564 -12.593 0.528 1.00 83.50 102 ASP A C 1
ATOM 770 O O . ASP A 1 102 ? -6.400 -12.624 0.138 1.00 83.50 102 ASP A O 1
ATOM 774 N N . GLY A 1 103 ? -8.567 -12.218 -0.273 1.00 78.94 103 GLY A N 1
ATOM 775 C CA . GLY A 1 103 ? -8.387 -11.978 -1.705 1.00 78.94 103 GLY A CA 1
ATOM 776 C C . GLY A 1 103 ? -7.510 -10.768 -2.041 1.00 78.94 103 GLY A C 1
ATOM 777 O O . GLY A 1 103 ? -6.795 -10.798 -3.040 1.00 78.94 103 GLY A O 1
ATOM 778 N N . GLU A 1 104 ? -7.535 -9.705 -1.233 1.00 77.88 104 GLU A N 1
ATOM 779 C CA . GLU A 1 104 ? -6.654 -8.542 -1.437 1.00 77.88 104 GLU A CA 1
ATOM 780 C C . GLU A 1 104 ? -5.225 -8.817 -0.960 1.00 77.88 104 GLU A C 1
ATOM 782 O O . GLU A 1 104 ? -4.280 -8.362 -1.604 1.00 77.88 104 GLU A O 1
ATOM 787 N N . VAL A 1 105 ? -5.052 -9.616 0.099 1.00 78.62 105 VAL A N 1
ATOM 788 C CA . VAL A 1 105 ? -3.724 -10.062 0.541 1.00 78.62 105 VAL A CA 1
ATOM 789 C C . VAL A 1 105 ? -3.096 -10.944 -0.531 1.00 78.62 105 VAL A C 1
ATOM 791 O O . VAL A 1 105 ? -1.981 -10.667 -0.968 1.00 78.62 105 VAL A O 1
ATOM 794 N N . ASP A 1 106 ? -3.825 -11.943 -1.028 1.00 83.00 106 ASP A N 1
ATOM 795 C CA . ASP A 1 106 ? -3.333 -12.854 -2.064 1.00 83.00 106 ASP A CA 1
ATOM 796 C C . ASP A 1 106 ? -2.993 -12.101 -3.359 1.00 83.00 106 ASP A C 1
ATOM 798 O O . ASP A 1 106 ? -1.944 -12.334 -3.964 1.00 83.00 1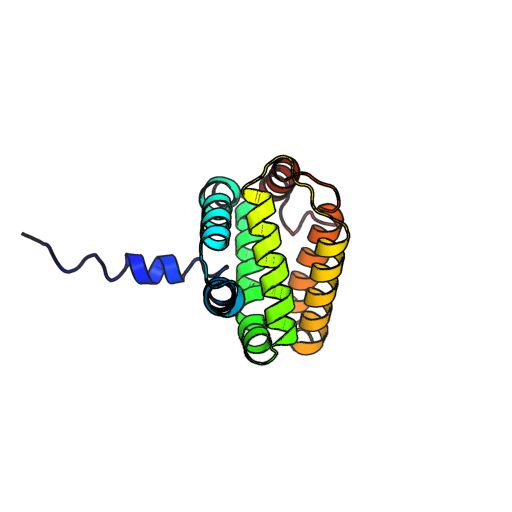06 ASP A O 1
ATOM 802 N N . LEU A 1 107 ? -3.834 -11.137 -3.753 1.00 79.69 107 LEU A N 1
ATOM 803 C CA . LEU A 1 107 ? -3.576 -10.254 -4.892 1.00 79.69 107 LEU A CA 1
ATOM 804 C C . LEU A 1 107 ? -2.310 -9.403 -4.690 1.00 79.69 107 LEU A C 1
ATOM 806 O O . LEU A 1 107 ? -1.53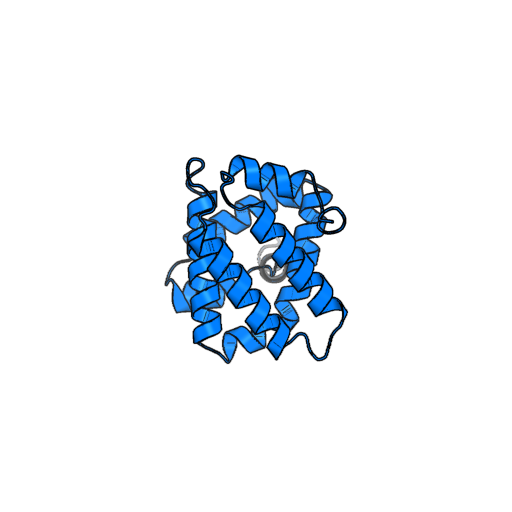4 -9.227 -5.632 1.00 79.69 107 LEU A O 1
ATOM 810 N N . GLY A 1 108 ? -2.099 -8.879 -3.481 1.00 79.81 108 GLY A N 1
ATOM 811 C CA . GLY A 1 108 ? -0.915 -8.103 -3.117 1.00 79.81 108 GLY A CA 1
ATOM 812 C C . GLY A 1 108 ? 0.362 -8.934 -3.163 1.00 79.81 108 GLY A C 1
ATOM 813 O O . GLY A 1 108 ? 1.351 -8.514 -3.760 1.00 79.81 108 GLY A O 1
ATOM 814 N N . LEU A 1 109 ? 0.328 -10.144 -2.611 1.00 83.19 109 LEU A N 1
ATOM 815 C CA . LEU A 1 109 ? 1.461 -11.072 -2.623 1.00 83.19 109 LEU A CA 1
ATOM 816 C C . LEU A 1 109 ? 1.814 -11.541 -4.034 1.00 83.19 109 LEU A C 1
ATOM 818 O O . LEU A 1 109 ? 2.992 -11.682 -4.363 1.00 83.19 109 LEU A O 1
ATOM 822 N N . ASP A 1 110 ? 0.811 -11.775 -4.876 1.00 86.50 110 ASP A N 1
ATOM 823 C CA . ASP A 1 110 ? 1.018 -12.137 -6.276 1.00 86.50 110 ASP A CA 1
ATOM 824 C C . ASP A 1 110 ? 1.649 -10.979 -7.071 1.00 86.50 110 ASP A C 1
ATOM 826 O O . ASP A 1 110 ? 2.598 -11.193 -7.824 1.00 86.50 110 ASP A O 1
ATOM 830 N N . LEU A 1 111 ? 1.208 -9.734 -6.839 1.00 83.50 111 LEU A N 1
ATOM 831 C CA . LEU A 1 111 ? 1.843 -8.547 -7.422 1.00 83.50 111 LEU A CA 1
ATOM 832 C C . LEU A 1 111 ? 3.302 -8.395 -6.964 1.00 83.50 111 LEU A C 1
ATOM 834 O O . LEU A 1 111 ? 4.179 -8.182 -7.797 1.00 83.50 111 LEU A O 1
ATOM 838 N N . LEU A 1 112 ? 3.584 -8.520 -5.665 1.00 84.44 112 LEU A N 1
ATOM 839 C CA . LEU A 1 112 ? 4.949 -8.394 -5.139 1.00 84.44 112 LEU A CA 1
ATOM 840 C C . LEU A 1 112 ? 5.880 -9.476 -5.698 1.00 84.44 112 LEU A C 1
ATOM 842 O O . LEU A 1 112 ? 7.033 -9.187 -6.001 1.00 84.44 112 LEU A O 1
ATOM 846 N N . ARG A 1 113 ? 5.376 -10.697 -5.905 1.00 89.31 113 ARG A N 1
ATOM 847 C CA . ARG A 1 113 ? 6.124 -11.794 -6.536 1.00 89.31 113 ARG A CA 1
ATOM 848 C C . ARG A 1 113 ? 6.420 -11.530 -8.010 1.00 89.31 113 ARG A C 1
ATOM 850 O O . ARG A 1 113 ? 7.532 -11.797 -8.469 1.00 89.31 113 ARG A O 1
ATOM 857 N N . ASP A 1 114 ? 5.445 -11.003 -8.747 1.00 86.44 114 ASP A N 1
ATOM 858 C CA . ASP A 1 114 ? 5.639 -10.580 -10.135 1.00 86.44 114 ASP A CA 1
ATOM 859 C C . ASP A 1 114 ? 6.715 -9.477 -10.231 1.00 86.44 114 ASP A C 1
ATOM 861 O O . ASP A 1 114 ? 7.576 -9.526 -11.112 1.00 86.44 114 ASP A O 1
ATOM 865 N N . LEU A 1 115 ? 6.689 -8.504 -9.311 1.00 82.94 115 LEU A N 1
ATOM 866 C CA . LEU A 1 115 ? 7.670 -7.417 -9.238 1.00 82.94 115 LEU A CA 1
ATOM 867 C C . LEU A 1 115 ? 9.064 -7.919 -8.840 1.00 82.94 115 LEU A C 1
ATOM 869 O O . LEU A 1 115 ? 10.046 -7.505 -9.446 1.00 82.94 115 LEU A O 1
ATOM 873 N N . ASP A 1 116 ? 9.162 -8.846 -7.887 1.00 86.06 116 ASP A N 1
ATOM 874 C CA . ASP A 1 116 ? 10.428 -9.470 -7.481 1.00 86.06 116 ASP A CA 1
ATOM 875 C C . ASP A 1 116 ? 11.071 -10.241 -8.642 1.00 86.06 116 ASP A C 1
ATOM 877 O O . ASP A 1 116 ? 12.254 -10.079 -8.937 1.00 86.06 116 ASP A O 1
ATOM 881 N N . THR A 1 117 ? 10.263 -11.000 -9.385 1.00 87.00 117 THR A N 1
ATOM 882 C CA . THR A 1 117 ? 10.729 -11.783 -10.539 1.00 87.00 117 THR A CA 1
ATOM 883 C C . THR A 1 117 ? 11.281 -10.895 -11.658 1.00 87.00 117 THR A C 1
ATOM 885 O O . THR A 1 117 ? 12.217 -11.288 -12.351 1.00 87.00 117 THR A O 1
ATOM 888 N N . ARG A 1 118 ? 10.702 -9.705 -11.858 1.00 79.88 118 ARG A N 1
ATOM 889 C CA . ARG A 1 118 ? 11.020 -8.826 -12.996 1.00 79.88 118 ARG A CA 1
ATOM 890 C C . ARG A 1 118 ? 11.979 -7.685 -12.673 1.00 79.88 118 ARG A C 1
ATOM 892 O O . ARG A 1 118 ? 12.738 -7.288 -13.546 1.00 79.88 118 ARG A O 1
ATOM 899 N N . GLY A 1 119 ? 11.923 -7.147 -11.459 1.00 69.50 119 GLY A N 1
ATOM 900 C CA . GLY A 1 119 ? 12.747 -6.025 -10.999 1.00 69.50 119 GLY A CA 1
ATOM 901 C C . GLY A 1 119 ? 13.761 -6.404 -9.920 1.00 69.50 119 GLY A C 1
ATOM 902 O O . GLY A 1 119 ? 14.763 -5.716 -9.754 1.00 69.50 119 GLY A O 1
ATOM 903 N N . GLY A 1 120 ? 13.543 -7.506 -9.195 1.00 62.12 120 GLY A N 1
ATOM 904 C CA . GLY A 1 120 ? 14.403 -7.941 -8.091 1.00 62.12 120 GLY A CA 1
ATOM 905 C C . GLY A 1 120 ? 15.708 -8.615 -8.523 1.00 62.12 120 GLY A C 1
ATOM 906 O O . GLY A 1 120 ? 16.646 -8.685 -7.726 1.00 62.12 120 GLY A O 1
ATOM 907 N N . ALA A 1 121 ? 15.821 -9.085 -9.770 1.00 60.41 121 ALA A N 1
ATOM 908 C CA . ALA A 1 121 ? 17.011 -9.793 -10.255 1.00 60.41 121 ALA A CA 1
ATOM 909 C C . ALA A 1 121 ? 18.308 -8.980 -10.062 1.00 60.41 121 ALA A C 1
ATOM 911 O O . ALA A 1 121 ? 19.313 -9.528 -9.603 1.00 60.41 121 ALA A O 1
ATOM 912 N N . ASP A 1 122 ? 18.237 -7.665 -10.280 1.00 67.81 122 ASP A N 1
ATOM 913 C CA . ASP A 1 122 ? 19.409 -6.787 -10.336 1.00 67.81 122 ASP A CA 1
ATOM 914 C C . ASP A 1 122 ? 19.687 -6.020 -9.027 1.00 67.81 122 ASP A C 1
ATOM 916 O O . ASP A 1 122 ? 20.713 -5.350 -8.914 1.00 67.81 122 ASP A O 1
ATOM 920 N N . SER A 1 123 ? 18.817 -6.124 -8.010 1.00 81.44 123 SER A N 1
ATOM 921 C CA . SER A 1 123 ? 18.969 -5.395 -6.739 1.00 81.44 123 SER A CA 1
ATOM 922 C C . SER A 1 123 ? 18.587 -6.237 -5.521 1.00 81.44 123 SER A C 1
ATOM 924 O O . SER A 1 123 ? 17.415 -6.529 -5.286 1.00 81.44 123 SER A O 1
ATOM 926 N N . SER A 1 124 ? 19.579 -6.599 -4.698 1.00 84.12 124 SER A N 1
ATOM 927 C CA . SER A 1 124 ? 19.354 -7.291 -3.419 1.00 84.12 124 SER A CA 1
ATOM 928 C C . SER A 1 124 ? 18.503 -6.478 -2.448 1.00 84.12 124 SER A C 1
ATOM 930 O O . SER A 1 124 ? 17.713 -7.053 -1.699 1.00 84.12 124 SER A O 1
ATOM 932 N N . ASP A 1 125 ? 18.648 -5.154 -2.482 1.00 86.62 125 ASP A N 1
ATOM 933 C CA . ASP A 1 125 ? 17.943 -4.241 -1.585 1.00 86.62 125 ASP A CA 1
ATOM 934 C C . ASP A 1 125 ? 16.459 -4.170 -1.949 1.00 86.62 125 ASP A C 1
ATOM 936 O O . ASP A 1 125 ? 15.607 -4.263 -1.068 1.00 86.62 125 ASP A O 1
ATOM 940 N N . LEU A 1 126 ? 16.136 -4.136 -3.249 1.00 84.50 126 LEU A N 1
ATOM 941 C CA . LEU A 1 126 ? 14.749 -4.188 -3.710 1.00 84.50 126 LEU A CA 1
ATOM 942 C C . LEU A 1 126 ? 14.075 -5.505 -3.308 1.00 84.50 126 LEU A C 1
ATOM 944 O O . LEU A 1 126 ? 12.945 -5.487 -2.828 1.00 84.50 126 LEU A O 1
ATOM 948 N N . ARG A 1 127 ? 14.770 -6.645 -3.433 1.00 88.62 127 ARG A N 1
ATOM 949 C CA . ARG A 1 127 ? 14.226 -7.939 -2.977 1.00 88.62 127 ARG A CA 1
ATOM 950 C C . ARG A 1 127 ? 13.950 -7.950 -1.479 1.00 88.62 127 ARG A C 1
ATOM 952 O O . ARG A 1 127 ? 12.925 -8.472 -1.040 1.00 88.62 127 ARG A O 1
ATOM 959 N N . ALA A 1 128 ? 14.861 -7.392 -0.683 1.00 89.56 128 ALA A N 1
ATOM 960 C CA . ALA A 1 128 ? 14.687 -7.303 0.762 1.00 89.56 128 ALA A CA 1
ATOM 961 C C . ALA A 1 128 ? 13.483 -6.422 1.129 1.00 89.56 128 ALA A C 1
ATOM 963 O O . ALA A 1 128 ? 12.665 -6.820 1.962 1.00 89.56 128 ALA A O 1
ATOM 964 N N . ASP A 1 129 ? 13.334 -5.279 0.462 1.00 85.75 129 ASP A N 1
ATOM 965 C CA . ASP A 1 129 ? 12.219 -4.362 0.675 1.00 85.75 129 ASP A CA 1
ATOM 966 C C . ASP A 1 129 ? 10.876 -4.991 0.246 1.00 85.75 129 ASP A C 1
ATOM 968 O O . ASP A 1 129 ? 9.926 -4.998 1.032 1.00 85.75 129 ASP A O 1
ATOM 972 N N . LEU A 1 130 ? 10.795 -5.626 -0.932 1.00 85.50 130 LEU A N 1
ATOM 973 C CA . LEU A 1 130 ? 9.595 -6.350 -1.392 1.00 85.50 130 LEU A CA 1
ATOM 974 C C . LEU A 1 130 ? 9.202 -7.491 -0.440 1.00 85.50 130 LEU A C 1
ATOM 976 O O . LEU A 1 130 ? 8.015 -7.718 -0.173 1.00 85.50 130 LEU A O 1
ATOM 980 N N . LYS A 1 131 ? 10.189 -8.194 0.126 1.00 89.31 131 LYS A N 1
ATOM 981 C CA . LYS A 1 131 ? 9.959 -9.242 1.127 1.00 89.31 131 LYS A CA 1
ATOM 982 C C . LYS A 1 131 ? 9.401 -8.675 2.433 1.00 89.31 131 LYS A C 1
ATOM 984 O O . LYS A 1 131 ? 8.512 -9.291 3.020 1.00 89.31 131 LYS A O 1
ATOM 989 N N . ALA A 1 132 ? 9.882 -7.515 2.878 1.00 84.94 132 ALA A N 1
ATOM 990 C CA . ALA A 1 132 ? 9.355 -6.849 4.068 1.00 84.94 132 ALA A CA 1
ATOM 991 C C . ALA A 1 132 ? 7.883 -6.442 3.880 1.00 84.94 132 ALA A C 1
ATOM 993 O O . ALA A 1 132 ? 7.066 -6.687 4.768 1.00 84.94 132 ALA A O 1
ATOM 994 N N . VAL A 1 133 ? 7.516 -5.915 2.704 1.00 84.25 133 VAL A N 1
ATOM 995 C CA . VAL A 1 133 ? 6.109 -5.612 2.375 1.00 84.25 133 VAL A CA 1
ATOM 996 C C . VAL A 1 133 ? 5.263 -6.885 2.309 1.00 84.25 133 VAL A C 1
ATOM 998 O O . VAL A 1 133 ? 4.152 -6.905 2.831 1.00 84.25 133 VAL A O 1
ATOM 1001 N N . SER A 1 134 ? 5.788 -7.970 1.736 1.00 83.12 134 SER A N 1
ATOM 1002 C CA . SER A 1 134 ? 5.073 -9.255 1.679 1.00 83.12 134 SER A CA 1
ATOM 1003 C C . SER A 1 134 ? 4.769 -9.795 3.082 1.00 83.12 134 SER A C 1
ATOM 1005 O O . SER A 1 134 ? 3.645 -10.201 3.369 1.00 83.12 134 SER A O 1
ATOM 1007 N N . ALA A 1 135 ? 5.753 -9.745 3.986 1.00 85.62 135 ALA A N 1
ATOM 1008 C CA . ALA A 1 135 ? 5.577 -10.160 5.376 1.00 85.62 135 ALA A CA 1
ATOM 1009 C C . ALA A 1 135 ? 4.571 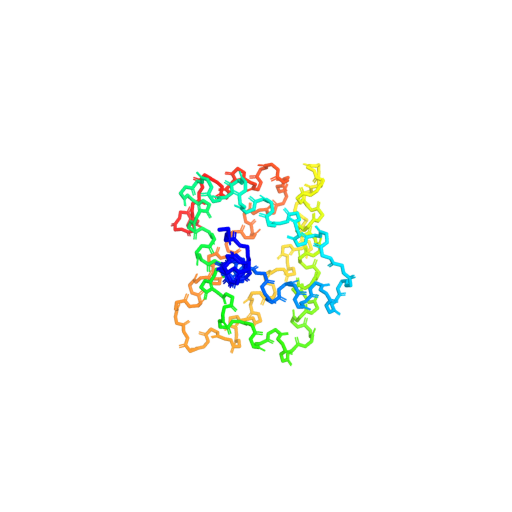-9.275 6.128 1.00 85.62 135 ALA A C 1
ATOM 1011 O O . ALA A 1 135 ? 3.817 -9.775 6.963 1.00 85.62 135 ALA A O 1
ATOM 1012 N N . LEU A 1 136 ? 4.545 -7.972 5.833 1.00 83.81 136 LEU A N 1
ATOM 1013 C CA . LEU A 1 136 ? 3.532 -7.067 6.362 1.00 83.81 136 LEU A CA 1
ATOM 1014 C C . LEU A 1 136 ? 2.133 -7.470 5.883 1.00 83.81 136 LEU A C 1
ATOM 1016 O O . LEU A 1 136 ? 1.266 -7.653 6.728 1.00 83.81 136 LEU A O 1
ATOM 1020 N N . LEU A 1 137 ? 1.913 -7.644 4.574 1.00 80.31 137 LEU A N 1
ATOM 1021 C CA . LEU A 1 137 ? 0.590 -7.972 4.024 1.00 80.31 137 LEU A CA 1
ATOM 1022 C C . LEU A 1 137 ? -0.024 -9.215 4.676 1.00 80.31 137 LEU A C 1
ATOM 1024 O O . LEU A 1 137 ? -1.182 -9.176 5.082 1.00 80.31 137 LEU A O 1
ATOM 1028 N N . GLU A 1 138 ? 0.764 -10.275 4.867 1.00 84.44 138 GLU A N 1
ATOM 1029 C CA . GLU A 1 138 ? 0.287 -11.485 5.551 1.00 84.44 138 GLU A CA 1
ATOM 1030 C C . GLU A 1 138 ? -0.135 -11.221 7.000 1.00 84.44 138 GLU A C 1
ATOM 1032 O O . GLU A 1 138 ? -1.117 -11.780 7.481 1.00 84.44 138 GLU A O 1
ATOM 1037 N N . ARG A 1 139 ? 0.572 -10.335 7.709 1.00 82.75 139 ARG A N 1
ATOM 1038 C CA . ARG A 1 139 ? 0.240 -9.964 9.095 1.00 82.75 139 ARG A CA 1
ATOM 1039 C C . ARG A 1 139 ? -0.992 -9.075 9.201 1.00 82.75 139 ARG A C 1
ATOM 1041 O O . ARG A 1 139 ? -1.582 -9.009 10.276 1.00 82.75 139 ARG A O 1
ATOM 1048 N N . LEU A 1 140 ? -1.337 -8.358 8.134 1.00 82.31 140 LEU A N 1
ATOM 1049 C CA . LEU A 1 140 ? -2.512 -7.491 8.105 1.00 82.31 140 LEU A CA 1
ATOM 1050 C C . LEU A 1 140 ? -3.801 -8.260 7.801 1.00 82.31 140 LEU A C 1
ATOM 1052 O O . LEU A 1 140 ? -4.877 -7.712 8.016 1.00 82.31 140 LEU A O 1
ATOM 1056 N N . ARG A 1 141 ? -3.709 -9.514 7.342 1.00 85.56 141 ARG A N 1
ATOM 1057 C CA . ARG A 1 141 ? -4.858 -10.368 7.019 1.00 85.56 141 ARG A CA 1
ATOM 1058 C C . ARG A 1 141 ? -5.859 -10.426 8.178 1.00 85.56 141 ARG A C 1
ATOM 1060 O O . ARG A 1 141 ? -5.501 -10.736 9.314 1.00 85.56 141 ARG A O 1
ATOM 1067 N N . GLY A 1 142 ? -7.119 -10.121 7.880 1.00 85.31 142 GLY A N 1
ATOM 1068 C CA . GLY A 1 142 ? -8.228 -10.109 8.835 1.00 85.31 142 GLY A CA 1
ATOM 1069 C C . GLY A 1 142 ? -8.254 -8.919 9.800 1.00 85.31 142 GLY A C 1
ATOM 1070 O O . GLY A 1 142 ? -9.189 -8.821 10.593 1.00 85.31 142 GLY A O 1
ATOM 1071 N N . LEU A 1 143 ? -7.273 -8.011 9.754 1.00 82.06 143 LEU A N 1
ATOM 1072 C CA . LEU A 1 143 ? -7.266 -6.822 10.607 1.00 82.06 143 LEU A CA 1
ATOM 1073 C C . LEU A 1 143 ? -8.213 -5.749 10.067 1.00 82.06 143 LEU A C 1
ATOM 1075 O O . LEU A 1 143 ? -8.333 -5.549 8.858 1.00 82.06 143 LEU A O 1
ATOM 1079 N N . SER A 1 144 ? -8.847 -5.018 10.980 1.00 81.88 144 SER A N 1
ATOM 1080 C CA . SER A 1 144 ? -9.580 -3.790 10.659 1.00 81.88 144 SER A CA 1
ATOM 1081 C C . SER A 1 144 ? -8.634 -2.611 10.411 1.00 81.88 144 SER A C 1
ATOM 1083 O O . SER A 1 144 ? -7.483 -2.607 10.857 1.00 81.88 144 SER A O 1
ATOM 1085 N N . SER A 1 145 ? -9.116 -1.552 9.764 1.00 76.12 145 SER A N 1
ATOM 1086 C CA . SER A 1 145 ? -8.322 -0.346 9.473 1.00 76.12 145 SER A CA 1
ATOM 1087 C C . SER A 1 145 ? -7.649 0.273 10.711 1.00 76.12 145 SER A C 1
ATOM 1089 O O . SER A 1 145 ? -6.459 0.593 10.638 1.00 76.12 145 SER A O 1
ATOM 1091 N N . PRO A 1 146 ? -8.318 0.406 11.878 1.00 78.19 146 PRO A N 1
ATOM 1092 C CA . PRO A 1 146 ? -7.662 0.879 13.100 1.00 78.19 146 PRO A CA 1
ATOM 1093 C C . PRO A 1 146 ? -6.529 -0.037 13.584 1.00 78.19 146 PRO A C 1
ATOM 1095 O O . PRO A 1 146 ? -5.509 0.444 14.082 1.00 78.19 146 PRO A O 1
ATOM 1098 N N . GLU A 1 147 ? -6.680 -1.354 13.436 1.00 81.12 147 GLU A N 1
ATOM 1099 C CA . GLU A 1 147 ? -5.659 -2.335 13.821 1.00 81.12 147 GLU A CA 1
ATOM 1100 C C . GLU A 1 147 ? -4.464 -2.305 12.866 1.00 81.12 147 GLU A C 1
ATOM 1102 O O . GLU A 1 147 ? -3.319 -2.326 13.326 1.00 81.12 147 GLU A O 1
ATOM 1107 N N . VAL A 1 148 ? -4.715 -2.160 11.561 1.00 79.62 148 VAL A N 1
ATOM 1108 C CA . VAL A 1 148 ? -3.681 -1.935 10.541 1.00 79.62 148 VAL A CA 1
ATOM 1109 C C . VAL A 1 148 ? -2.886 -0.669 10.863 1.00 79.62 148 VAL A C 1
ATOM 1111 O O . VAL A 1 148 ? -1.658 -0.714 10.952 1.00 79.62 148 VAL A O 1
ATOM 1114 N N . LEU A 1 149 ? -3.564 0.453 11.123 1.00 80.50 149 LEU A N 1
ATOM 1115 C CA . LEU A 1 149 ? -2.906 1.716 11.473 1.00 80.50 149 LEU A CA 1
ATOM 1116 C C . LEU A 1 149 ? -2.085 1.599 12.752 1.00 80.50 149 LEU A C 1
ATOM 1118 O O . LEU A 1 149 ? -0.947 2.070 12.805 1.00 80.50 149 LEU A O 1
ATOM 1122 N N . LYS A 1 150 ? -2.622 0.933 13.776 1.00 83.31 150 LYS A N 1
ATOM 1123 C CA . LYS A 1 150 ? -1.883 0.652 15.008 1.00 83.31 150 LYS A CA 1
ATOM 1124 C C . LYS A 1 150 ? -0.634 -0.180 14.726 1.00 83.31 150 LYS A C 1
ATOM 1126 O O . LYS A 1 150 ? 0.412 0.100 15.307 1.00 83.31 150 LYS A O 1
ATOM 1131 N N . HIS A 1 151 ? -0.707 -1.174 13.844 1.00 81.75 151 HIS A N 1
ATOM 1132 C CA . HIS A 1 151 ? 0.453 -1.980 13.468 1.00 81.75 151 HIS A CA 1
ATOM 1133 C C . HIS A 1 151 ? 1.541 -1.114 12.822 1.00 81.75 151 HIS A C 1
ATOM 1135 O O . HIS A 1 151 ? 2.674 -1.095 13.300 1.00 81.75 151 HIS A O 1
ATOM 1141 N N . LEU A 1 152 ? 1.177 -0.335 11.801 1.00 78.56 152 LEU A N 1
ATOM 1142 C CA . LEU A 1 152 ? 2.105 0.500 11.031 1.00 78.56 152 LEU A CA 1
ATOM 1143 C C . LEU A 1 152 ? 2.730 1.636 11.854 1.00 78.56 152 LEU A C 1
ATOM 1145 O O . LEU A 1 152 ? 3.878 2.007 11.632 1.00 78.56 152 LEU A O 1
ATOM 1149 N N . THR A 1 153 ? 1.997 2.180 12.826 1.00 83.50 153 THR A N 1
ATOM 1150 C CA . THR A 1 153 ? 2.481 3.269 13.696 1.00 83.50 153 THR A CA 1
ATOM 1151 C C . THR A 1 153 ? 3.275 2.785 14.909 1.00 83.50 153 THR A C 1
ATOM 1153 O O . THR A 1 153 ? 3.951 3.589 15.550 1.00 83.50 153 THR A O 1
ATOM 1156 N N . SER A 1 154 ? 3.226 1.487 15.231 1.00 84.25 154 SER A N 1
ATOM 1157 C CA . SER A 1 154 ? 3.929 0.910 16.389 1.00 84.25 154 SER A CA 1
ATOM 1158 C C . SER A 1 154 ? 5.098 -0.004 16.029 1.00 84.25 154 SER A C 1
ATOM 1160 O O . SER A 1 154 ? 5.954 -0.249 16.880 1.00 84.25 154 SER A O 1
ATOM 1162 N N . ARG A 1 155 ? 5.162 -0.522 14.797 1.00 82.69 155 ARG A N 1
ATOM 1163 C CA . ARG A 1 155 ? 6.198 -1.464 14.357 1.00 82.69 155 ARG A CA 1
ATOM 1164 C C . ARG A 1 155 ? 6.712 -1.074 12.986 1.00 82.69 155 ARG A C 1
ATOM 1166 O O . ARG A 1 155 ? 5.945 -1.104 12.034 1.00 82.69 155 ARG A O 1
ATOM 1173 N N . GLY A 1 156 ? 7.994 -0.740 12.890 1.00 80.38 156 GLY A N 1
ATOM 1174 C CA . GLY A 1 156 ? 8.651 -0.481 11.612 1.00 80.38 156 GLY A CA 1
ATOM 1175 C C . GLY A 1 156 ? 8.995 -1.765 10.837 1.00 80.38 156 GLY A C 1
ATOM 1176 O O . GLY A 1 156 ? 8.972 -2.861 11.411 1.00 80.38 156 GLY A O 1
ATOM 1177 N N . PRO A 1 157 ? 9.380 -1.647 9.555 1.00 73.25 157 PRO A N 1
ATOM 1178 C CA . PRO A 1 157 ? 9.687 -2.766 8.656 1.00 73.25 157 PRO A CA 1
ATOM 1179 C C . PRO A 1 157 ? 10.866 -3.641 9.090 1.00 73.25 157 PRO A C 1
ATOM 1181 O O . PRO A 1 157 ? 11.009 -4.771 8.638 1.00 73.25 157 PRO A O 1
ATOM 1184 N N . ARG A 1 158 ? 11.740 -3.149 9.973 1.00 73.75 158 ARG A N 1
ATOM 1185 C CA . ARG A 1 158 ? 12.855 -3.946 10.518 1.00 73.75 158 ARG A CA 1
ATOM 1186 C C . ARG A 1 158 ? 12.439 -4.846 11.682 1.00 73.75 158 ARG A C 1
ATOM 1188 O O . ARG A 1 158 ? 13.136 -5.805 11.987 1.00 73.75 158 ARG A O 1
ATOM 1195 N N . ASN A 1 159 ? 11.282 -4.569 12.282 1.00 59.50 159 ASN A N 1
ATOM 1196 C CA . ASN A 1 159 ? 10.696 -5.343 13.376 1.00 59.50 159 ASN A CA 1
ATOM 1197 C C . ASN A 1 159 ? 9.561 -6.260 12.885 1.00 59.50 159 ASN A C 1
ATOM 1199 O O . ASN A 1 159 ? 8.746 -6.727 13.685 1.00 59.50 159 ASN A O 1
ATOM 1203 N N . THR A 1 160 ? 9.489 -6.518 11.572 1.00 51.84 160 THR A N 1
ATOM 1204 C CA . THR A 1 160 ? 8.534 -7.465 10.980 1.00 51.84 160 THR A CA 1
ATOM 1205 C C . THR A 1 160 ? 9.073 -8.887 10.809 1.00 51.84 160 THR A C 1
ATOM 1207 O O . THR A 1 160 ? 8.457 -9.674 10.092 1.00 51.84 160 THR A O 1
ATOM 1210 N N . ALA A 1 161 ? 10.186 -9.229 11.466 1.00 39.69 161 ALA A N 1
ATOM 1211 C CA . ALA A 1 161 ? 10.628 -10.617 11.630 1.00 39.69 161 ALA A CA 1
ATOM 1212 C C . ALA A 1 161 ? 9.713 -11.382 12.598 1.00 39.69 161 ALA A C 1
ATOM 1214 O O . ALA A 1 161 ? 9.094 -10.732 13.478 1.00 39.69 161 ALA A O 1
#

Radius of gyration: 16.16 Å; chains: 1; bounding box: 35×57×36 Å